Protein AF-A0A2X1KZB7-F1 (afdb_monomer_lite)

Secondary structure (DSSP, 8-state):
---------TT---------SSTT--HHHHTHHHHHHHHHHHHHHS------

Sequence (52 aa):
MSEYRRYYIKGGTWFFTVNLQNRRNQLLTTQFQTLRNAIIKVKRDRPCEINA

Organism: Escherichia coli (NCBI:txid562)

Radius of gyration: 14.21 Å; chains: 1; bounding box: 30×20×33 Å

Foldseek 3Di:
DDPDDDDDDVPDDDDDDDDDPDNVDPCCVVPVVVVVVVVVVCCVVPPDDDPD

pLDDT: mean 96.94, std 2.46, range [82.81, 98.56]

Structure (mmCIF, N/CA/C/O backbone):
data_AF-A0A2X1KZB7-F1
#
_entry.id   AF-A0A2X1KZB7-F1
#
loop_
_atom_site.group_PDB
_atom_site.id
_atom_site.type_symbol
_atom_site.label_atom_id
_atom_site.label_alt_id
_atom_site.label_comp_id
_atom_site.label_asym_id
_atom_site.label_entity_id
_atom_site.label_seq_id
_atom_site.pdbx_PDB_ins_code
_atom_site.Cartn_x
_atom_site.Cartn_y
_atom_site.Cartn_z
_atom_site.occupancy
_atom_site.B_iso_or_equiv
_atom_site.auth_seq_id
_atom_site.auth_comp_id
_atom_site.auth_asym_id
_atom_site.auth_atom_id
_atom_site.pdbx_PDB_model_num
ATOM 1 N N . MET A 1 1 ? -19.620 4.495 -13.038 1.00 82.81 1 MET A N 1
ATOM 2 C CA . MET A 1 1 ? -18.534 3.732 -13.695 1.00 82.81 1 MET A CA 1
ATOM 3 C C . MET A 1 1 ? -17.255 4.547 -13.567 1.00 82.81 1 MET A C 1
ATOM 5 O O . MET A 1 1 ? -17.371 5.764 -13.621 1.00 82.81 1 MET A O 1
ATOM 9 N N . SER 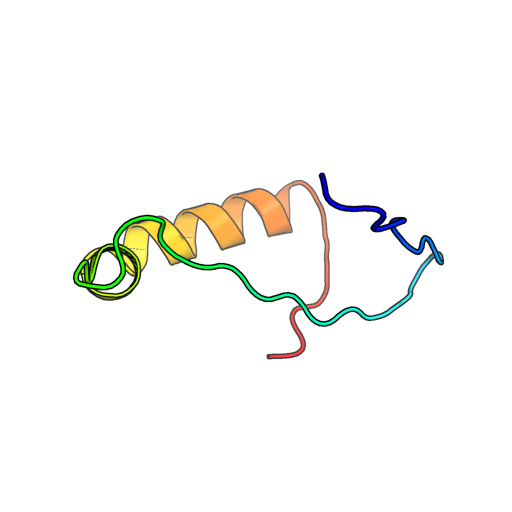A 1 2 ? -16.078 3.947 -13.369 1.00 89.62 2 SER A N 1
ATOM 10 C CA . SER A 1 2 ? -14.826 4.706 -13.502 1.00 89.62 2 SER A CA 1
ATOM 11 C C . SER A 1 2 ? -14.304 4.595 -14.934 1.00 89.62 2 SER A C 1
ATOM 13 O O . SER A 1 2 ? -14.326 3.515 -15.518 1.00 89.62 2 SER A O 1
ATOM 15 N N . GLU A 1 3 ? -13.820 5.704 -15.488 1.00 95.88 3 GLU A N 1
ATOM 16 C CA . GLU A 1 3 ? -13.181 5.766 -16.816 1.00 95.88 3 GLU A CA 1
ATOM 17 C C . GLU A 1 3 ? -11.646 5.759 -16.705 1.00 95.88 3 GLU A C 1
ATOM 19 O O . GLU A 1 3 ? -10.913 6.229 -17.571 1.00 95.88 3 GLU A O 1
ATOM 24 N N . TYR A 1 4 ? -11.135 5.242 -15.586 1.00 95.75 4 TYR A N 1
ATOM 25 C CA . TYR A 1 4 ? -9.710 5.222 -15.298 1.00 95.75 4 TYR A CA 1
ATOM 26 C C . TYR A 1 4 ? -8.965 4.236 -16.207 1.00 95.75 4 TYR A C 1
ATOM 28 O O . TYR A 1 4 ? -9.305 3.053 -16.281 1.00 95.75 4 TYR A O 1
ATOM 36 N N . ARG A 1 5 ? -7.871 4.703 -16.818 1.00 96.00 5 ARG A N 1
ATOM 37 C CA . ARG A 1 5 ? -6.925 3.872 -17.570 1.00 96.00 5 ARG A CA 1
ATOM 38 C C . ARG A 1 5 ? -5.623 3.715 -16.790 1.00 96.00 5 ARG A C 1
ATOM 40 O O . ARG A 1 5 ? -4.980 4.698 -16.435 1.00 96.00 5 ARG A O 1
ATOM 47 N N . ARG A 1 6 ? -5.194 2.467 -16.580 1.00 96.94 6 ARG A N 1
ATOM 48 C CA . ARG A 1 6 ? -3.879 2.174 -15.992 1.00 96.94 6 ARG A CA 1
ATOM 49 C C . ARG A 1 6 ? -2.760 2.644 -16.914 1.00 96.94 6 ARG A C 1
ATOM 51 O O . ARG A 1 6 ? -2.769 2.347 -18.108 1.00 96.94 6 ARG A O 1
ATOM 58 N N . TYR A 1 7 ? -1.790 3.335 -16.332 1.00 96.62 7 TYR A N 1
ATOM 59 C CA . TYR A 1 7 ? -0.634 3.854 -17.044 1.00 96.62 7 TYR A CA 1
ATOM 60 C C . TYR A 1 7 ? 0.571 2.930 -16.845 1.00 96.62 7 TYR A C 1
ATOM 62 O O . TYR A 1 7 ? 1.045 2.762 -15.720 1.00 96.62 7 TYR A O 1
ATOM 70 N N . TYR A 1 8 ? 1.046 2.312 -17.929 1.00 96.50 8 TYR A N 1
ATOM 71 C CA . TYR A 1 8 ? 2.106 1.304 -17.895 1.00 96.50 8 TYR A CA 1
ATOM 72 C C . TYR A 1 8 ? 3.394 1.833 -18.527 1.00 96.50 8 TYR A C 1
ATOM 74 O O . TYR A 1 8 ? 3.478 1.987 -19.742 1.00 96.50 8 TYR A O 1
ATOM 82 N N . ILE A 1 9 ? 4.409 2.045 -17.691 1.00 97.69 9 ILE A N 1
ATOM 83 C CA . ILE A 1 9 ? 5.791 2.327 -18.093 1.00 97.69 9 ILE A CA 1
ATOM 84 C C . ILE A 1 9 ? 6.703 1.352 -17.354 1.00 97.69 9 ILE A C 1
ATOM 86 O O . ILE A 1 9 ? 6.577 1.174 -16.145 1.00 97.69 9 ILE A O 1
ATOM 90 N N . LYS A 1 10 ? 7.627 0.706 -18.068 1.00 96.75 10 LYS A N 1
ATOM 91 C CA . LYS A 1 10 ? 8.616 -0.184 -17.444 1.00 96.75 10 LYS A CA 1
ATOM 92 C C . LYS A 1 10 ? 9.582 0.642 -16.589 1.00 96.75 10 LYS A C 1
ATOM 94 O O . LYS A 1 10 ? 10.128 1.620 -17.081 1.00 96.75 10 LYS A O 1
ATOM 99 N N . GLY A 1 11 ? 9.783 0.241 -15.334 1.00 96.19 11 GLY A N 1
ATOM 100 C CA . GLY A 1 11 ? 10.656 0.957 -14.393 1.00 96.19 11 GLY A CA 1
ATOM 101 C C . GLY A 1 11 ? 10.091 2.285 -13.875 1.00 96.19 11 GLY A C 1
ATOM 102 O O . GLY A 1 11 ? 10.837 3.064 -13.298 1.00 96.19 11 GLY A O 1
ATOM 103 N N . GLY A 1 12 ? 8.800 2.564 -14.095 1.00 97.00 12 GLY A N 1
ATOM 104 C CA . GLY A 1 12 ? 8.152 3.749 -13.535 1.00 97.00 12 GLY A CA 1
ATOM 105 C C . GLY A 1 12 ? 7.990 3.685 -12.012 1.00 97.00 12 GLY A C 1
ATOM 106 O O . GLY A 1 12 ? 8.107 2.625 -11.398 1.00 97.00 12 GLY A O 1
ATOM 107 N N . THR A 1 13 ? 7.651 4.831 -11.424 1.00 97.75 13 THR A N 1
ATOM 108 C CA . THR A 1 13 ? 7.249 4.962 -10.018 1.00 97.75 13 THR A CA 1
ATOM 109 C C . THR A 1 13 ? 5.798 5.416 -9.965 1.00 97.75 13 THR A C 1
ATOM 111 O O . THR A 1 13 ? 5.382 6.276 -10.742 1.00 97.75 13 THR A O 1
ATOM 114 N N . TRP A 1 14 ? 5.018 4.849 -9.046 1.00 98.00 14 TRP A N 1
ATOM 115 C CA . TRP A 1 14 ? 3.595 5.148 -8.911 1.00 98.00 14 TRP A CA 1
ATOM 116 C C . TRP A 1 14 ? 3.226 5.427 -7.460 1.00 98.00 14 TRP A C 1
ATOM 118 O O . TRP A 1 14 ? 3.757 4.807 -6.540 1.00 98.00 14 TRP A O 1
ATOM 128 N N . PHE A 1 15 ? 2.261 6.323 -7.282 1.00 98.12 15 PHE A N 1
ATOM 129 C CA . PHE A 1 15 ? 1.5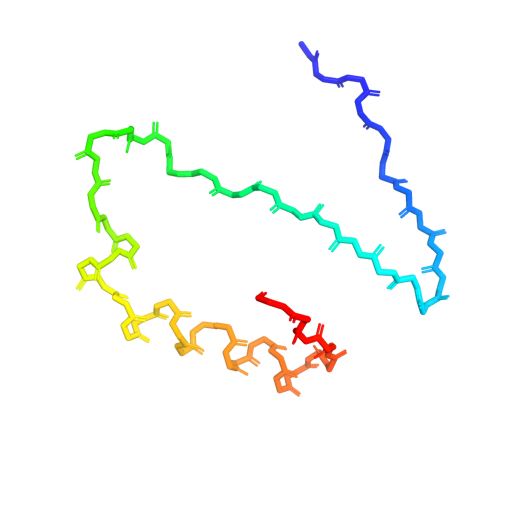71 6.540 -6.019 1.00 98.12 15 PHE A CA 1
ATOM 130 C C . PHE A 1 15 ? 0.225 5.811 -6.047 1.00 98.12 15 PHE A C 1
ATOM 132 O O . PHE A 1 15 ? -0.508 5.887 -7.036 1.00 98.12 15 PHE A O 1
ATOM 139 N N . PHE A 1 16 ? -0.111 5.120 -4.958 1.00 97.25 16 PHE A N 1
ATOM 140 C CA . PHE A 1 16 ? -1.369 4.393 -4.818 1.00 97.25 16 PHE A CA 1
ATOM 141 C C . PHE A 1 16 ? -2.101 4.829 -3.553 1.00 97.25 16 PHE A C 1
ATOM 143 O O . PHE A 1 16 ? -1.493 5.092 -2.520 1.00 97.25 16 PHE A O 1
ATOM 150 N N . THR A 1 17 ? -3.430 4.831 -3.616 1.00 97.75 17 THR A N 1
ATOM 151 C CA . THR A 1 17 ? -4.291 4.969 -2.440 1.00 97.75 17 THR A CA 1
ATOM 152 C C . THR A 1 17 ? -5.111 3.697 -2.291 1.00 97.75 17 THR A C 1
ATOM 154 O O . THR A 1 17 ? -5.794 3.283 -3.228 1.00 97.75 17 THR A O 1
ATOM 157 N N . VAL A 1 18 ? -5.051 3.078 -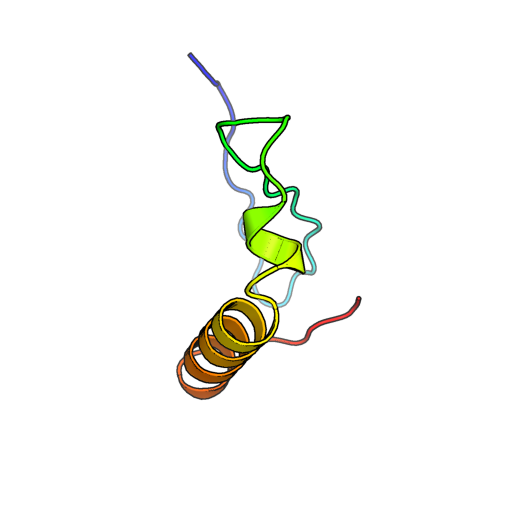1.112 1.00 97.19 18 VAL A N 1
ATOM 158 C CA . VAL A 1 18 ? -5.824 1.878 -0.772 1.00 97.19 18 VAL A CA 1
ATOM 159 C C . VAL A 1 18 ? -6.649 2.181 0.469 1.00 97.19 18 VAL A C 1
ATOM 161 O O . VAL A 1 18 ? -6.106 2.582 1.493 1.00 97.19 18 VAL A O 1
ATOM 164 N N . ASN A 1 19 ? -7.963 1.984 0.376 1.00 97.31 19 ASN A N 1
ATOM 165 C CA . ASN A 1 19 ? -8.904 2.280 1.452 1.00 97.31 19 ASN A CA 1
ATOM 166 C C . ASN A 1 19 ? -9.599 1.008 1.934 1.00 97.31 19 ASN A C 1
ATOM 168 O O . ASN A 1 19 ? -9.902 0.116 1.140 1.00 97.31 19 ASN A O 1
ATOM 172 N N . LEU A 1 20 ? -9.931 0.963 3.225 1.00 97.88 20 LEU A N 1
ATOM 173 C CA . LEU A 1 20 ? -10.907 0.004 3.732 1.00 97.88 20 LEU A CA 1
ATOM 174 C C . LEU A 1 20 ? -12.310 0.400 3.266 1.00 97.88 20 LEU A C 1
ATOM 176 O O . LEU A 1 20 ? -12.674 1.577 3.280 1.00 97.88 20 LEU A O 1
ATOM 180 N N . GLN A 1 21 ? -13.123 -0.595 2.913 1.00 97.88 21 GLN A N 1
ATOM 181 C CA . GLN A 1 21 ? -14.526 -0.370 2.565 1.00 97.88 21 GLN A CA 1
ATOM 182 C C . GLN A 1 21 ? -15.301 0.250 3.741 1.00 97.88 21 GLN A C 1
ATOM 184 O O . GLN A 1 21 ? -16.065 1.195 3.553 1.00 97.88 21 GLN A O 1
ATOM 189 N N . ASN A 1 22 ? -15.074 -0.242 4.964 1.00 97.44 22 ASN A N 1
ATOM 190 C CA . ASN A 1 22 ? -15.625 0.353 6.179 1.00 97.44 22 ASN A CA 1
ATOM 191 C C . ASN A 1 22 ? -14.657 1.400 6.752 1.00 97.44 22 ASN A C 1
ATOM 193 O O . ASN A 1 22 ? -13.636 1.050 7.340 1.00 97.44 22 ASN A O 1
ATOM 197 N N . ARG A 1 23 ? -15.025 2.682 6.641 1.00 95.75 23 ARG A N 1
ATOM 198 C CA . ARG A 1 23 ? -14.202 3.824 7.084 1.00 95.75 23 ARG A CA 1
ATOM 199 C C . ARG A 1 23 ? -14.030 3.948 8.599 1.00 95.75 23 ARG A C 1
ATOM 201 O O . ARG A 1 23 ? -13.158 4.684 9.039 1.00 95.75 23 ARG A O 1
ATOM 208 N N . ARG A 1 24 ? -14.857 3.264 9.393 1.00 96.75 24 ARG A N 1
ATOM 209 C CA . ARG A 1 24 ? -14.737 3.240 10.862 1.00 96.75 24 ARG A CA 1
ATOM 210 C C . ARG A 1 24 ? -13.875 2.080 11.361 1.00 96.75 24 ARG A C 1
ATOM 212 O O . ARG A 1 24 ? -13.619 1.988 12.555 1.00 96.75 24 ARG A O 1
ATOM 219 N N . ASN A 1 25 ? -13.463 1.178 10.470 1.00 96.75 25 ASN A N 1
ATOM 220 C CA . ASN A 1 25 ? -12.675 0.012 10.835 1.00 96.75 25 ASN A CA 1
ATOM 221 C C . ASN A 1 25 ? -11.186 0.374 10.952 1.00 96.75 25 ASN A C 1
ATOM 223 O O . ASN A 1 25 ? -10.651 1.116 10.133 1.00 96.75 25 ASN A O 1
ATOM 227 N N . GLN A 1 26 ? -10.516 -0.202 11.946 1.00 97.00 26 GLN A N 1
ATOM 228 C CA . GLN A 1 26 ? -9.086 -0.045 12.210 1.00 97.00 26 GLN A CA 1
ATOM 229 C C . GLN A 1 26 ? -8.275 -1.287 11.798 1.00 97.00 26 GLN A C 1
ATOM 231 O O . GLN A 1 26 ? -7.122 -1.436 12.175 1.00 97.00 26 GLN A O 1
ATOM 236 N N . LEU A 1 27 ? -8.849 -2.186 10.988 1.00 97.94 27 LEU A N 1
ATOM 237 C CA . LEU A 1 27 ? -8.260 -3.481 10.624 1.00 97.94 27 LEU A CA 1
ATOM 238 C C . LEU A 1 27 ? -6.777 -3.421 10.222 1.00 97.94 27 LEU A C 1
ATOM 240 O O . LEU A 1 27 ? -5.994 -4.246 10.685 1.00 97.94 27 LEU A O 1
ATOM 244 N N . LEU A 1 28 ? -6.386 -2.461 9.374 1.00 97.44 28 LEU A N 1
ATOM 245 C CA . LEU A 1 28 ? -5.008 -2.362 8.873 1.00 97.44 28 LEU A CA 1
ATOM 246 C C . LEU A 1 28 ? -3.999 -1.963 9.959 1.00 97.44 28 LEU A C 1
ATOM 248 O O . LEU A 1 28 ? -2.829 -2.325 9.851 1.00 97.44 28 LEU A O 1
ATOM 252 N N . THR A 1 29 ? -4.438 -1.254 11.002 1.00 97.62 29 THR A N 1
ATOM 253 C CA . THR A 1 29 ? -3.590 -0.906 12.148 1.00 97.62 29 THR A CA 1
ATOM 254 C C . THR A 1 29 ? -3.645 -1.990 13.220 1.00 97.62 29 THR A C 1
ATOM 256 O O . THR A 1 29 ? -2.600 -2.403 13.715 1.00 97.62 29 THR A O 1
ATOM 259 N N . THR A 1 30 ? -4.829 -2.532 13.525 1.00 98.19 30 THR A N 1
ATOM 260 C CA . THR A 1 30 ? -4.998 -3.621 14.502 1.00 98.19 30 THR A CA 1
ATOM 261 C C . THR A 1 30 ? -4.256 -4.894 14.081 1.00 98.19 30 THR A C 1
ATOM 263 O O . THR A 1 30 ? -3.650 -5.554 14.917 1.00 98.19 30 THR A O 1
ATOM 266 N N . GLN A 1 31 ? -4.268 -5.241 12.789 1.00 97.75 31 GLN A N 1
ATOM 267 C CA . GLN A 1 31 ? -3.631 -6.445 12.236 1.00 97.75 31 GLN A CA 1
ATOM 268 C C . GLN A 1 31 ? -2.371 -6.109 11.424 1.00 97.75 31 GLN A C 1
ATOM 270 O O . GLN A 1 31 ? -2.104 -6.710 10.378 1.00 97.75 31 GLN A O 1
ATOM 275 N N . PHE A 1 32 ? -1.576 -5.148 11.906 1.00 97.50 32 PHE A N 1
ATOM 276 C CA . PHE A 1 32 ? -0.387 -4.654 11.205 1.00 97.50 32 PHE A CA 1
ATOM 277 C C . PHE A 1 32 ? 0.598 -5.766 10.807 1.00 97.50 32 PHE A C 1
ATOM 279 O O . PHE A 1 32 ? 1.162 -5.731 9.714 1.00 97.50 32 PHE A O 1
ATOM 286 N N . GLN A 1 33 ? 0.773 -6.794 11.644 1.00 98.50 33 GLN A N 1
ATOM 287 C CA . GLN A 1 33 ? 1.668 -7.913 11.326 1.00 98.50 33 GLN A CA 1
ATOM 288 C C . GLN A 1 33 ? 1.198 -8.711 10.108 1.00 98.50 33 GLN A C 1
ATOM 290 O O . GLN A 1 33 ? 1.998 -9.046 9.235 1.00 98.50 33 GLN 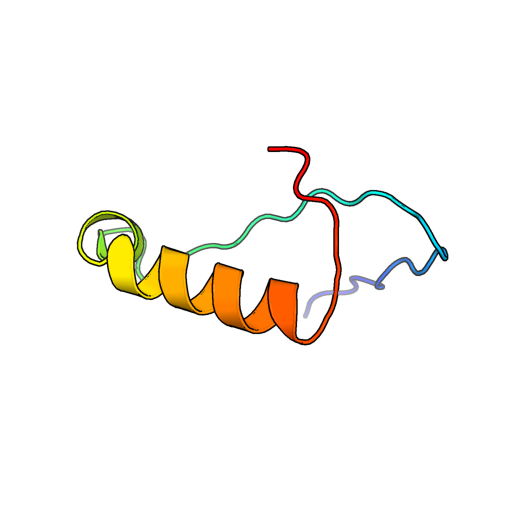A O 1
ATOM 295 N N . THR A 1 34 ? -0.106 -8.961 9.995 1.00 98.38 34 THR A N 1
ATOM 296 C CA . THR A 1 34 ? -0.681 -9.645 8.832 1.00 98.38 34 THR A CA 1
ATOM 297 C C . THR A 1 34 ? -0.476 -8.823 7.560 1.00 98.38 34 THR A C 1
ATOM 299 O O . THR A 1 34 ? -0.065 -9.374 6.538 1.00 98.38 34 THR A O 1
ATOM 302 N N . LEU A 1 35 ? -0.678 -7.502 7.630 1.00 98.38 35 LEU A N 1
ATOM 303 C CA . LEU A 1 35 ? -0.407 -6.593 6.512 1.00 98.38 35 LEU A CA 1
ATOM 304 C C . LEU A 1 35 ? 1.073 -6.630 6.100 1.00 98.38 35 LEU A C 1
ATOM 306 O O . LEU A 1 35 ? 1.384 -6.817 4.923 1.00 98.38 35 LEU A O 1
ATOM 310 N N . ARG A 1 36 ? 1.989 -6.514 7.068 1.00 98.19 36 ARG A N 1
ATOM 311 C CA . ARG A 1 36 ? 3.438 -6.566 6.832 1.00 98.19 36 ARG A CA 1
ATOM 312 C C . ARG A 1 36 ? 3.854 -7.876 6.164 1.00 98.19 36 ARG A C 1
ATOM 314 O O . ARG A 1 36 ? 4.587 -7.851 5.177 1.00 98.19 36 ARG A O 1
ATOM 321 N N . ASN A 1 37 ? 3.351 -9.007 6.652 1.00 98.56 37 ASN A N 1
ATOM 322 C CA . ASN A 1 37 ? 3.663 -10.325 6.100 1.00 98.56 37 ASN A CA 1
ATOM 323 C C . ASN A 1 37 ? 3.137 -10.496 4.670 1.00 98.56 37 ASN A C 1
ATOM 325 O O . ASN A 1 37 ? 3.835 -11.061 3.826 1.00 98.56 37 ASN A O 1
ATOM 329 N N . ALA A 1 38 ? 1.946 -9.970 4.372 1.00 98.31 38 ALA A N 1
ATOM 330 C CA . ALA A 1 38 ? 1.405 -9.976 3.017 1.00 98.31 38 ALA A CA 1
ATOM 331 C C . ALA A 1 38 ? 2.289 -9.172 2.047 1.00 98.31 38 ALA A C 1
ATOM 333 O O . ALA A 1 38 ? 2.621 -9.671 0.971 1.00 98.31 38 ALA A O 1
ATOM 334 N N . ILE A 1 39 ? 2.732 -7.973 2.447 1.00 98.12 39 ILE A N 1
ATOM 335 C CA . ILE A 1 39 ? 3.633 -7.133 1.639 1.00 98.12 39 ILE A CA 1
ATOM 336 C C . ILE A 1 39 ? 4.974 -7.841 1.409 1.00 98.12 39 ILE A C 1
ATOM 338 O O . ILE A 1 39 ? 5.433 -7.917 0.270 1.00 98.12 39 ILE A O 1
ATOM 342 N N . ILE A 1 40 ? 5.584 -8.408 2.457 1.00 98.19 40 ILE A N 1
ATOM 343 C CA . ILE A 1 40 ? 6.865 -9.130 2.357 1.00 98.19 40 ILE A CA 1
ATOM 344 C C . ILE A 1 40 ? 6.751 -10.316 1.397 1.00 98.19 40 ILE A C 1
ATOM 346 O O . ILE A 1 40 ? 7.607 -10.482 0.527 1.00 98.19 40 ILE A O 1
ATOM 350 N N . LYS A 1 41 ? 5.687 -11.119 1.527 1.00 98.56 41 LYS A N 1
ATOM 351 C CA . LYS A 1 41 ? 5.450 -12.276 0.658 1.00 98.56 41 LYS A CA 1
ATOM 352 C C . LYS A 1 41 ? 5.404 -11.859 -0.811 1.00 98.56 41 LYS A C 1
ATOM 354 O O . LYS A 1 41 ? 6.119 -12.428 -1.629 1.00 98.56 41 LYS A O 1
ATOM 359 N N . VAL A 1 42 ? 4.616 -10.833 -1.134 1.00 98.31 42 VAL A N 1
ATOM 360 C CA . VAL A 1 42 ? 4.480 -10.361 -2.519 1.00 98.31 42 VAL A CA 1
ATOM 361 C C . VAL A 1 42 ? 5.779 -9.744 -3.031 1.00 98.31 42 VAL A C 1
ATOM 363 O O . VAL A 1 42 ? 6.171 -10.054 -4.149 1.00 98.31 42 VAL A O 1
ATOM 366 N N . LYS A 1 43 ? 6.478 -8.932 -2.227 1.00 98.06 43 LYS A N 1
ATOM 367 C CA . LYS A 1 43 ? 7.758 -8.318 -2.620 1.00 98.06 43 LYS A CA 1
ATOM 368 C C . LYS A 1 43 ? 8.835 -9.364 -2.917 1.00 98.06 43 LYS A 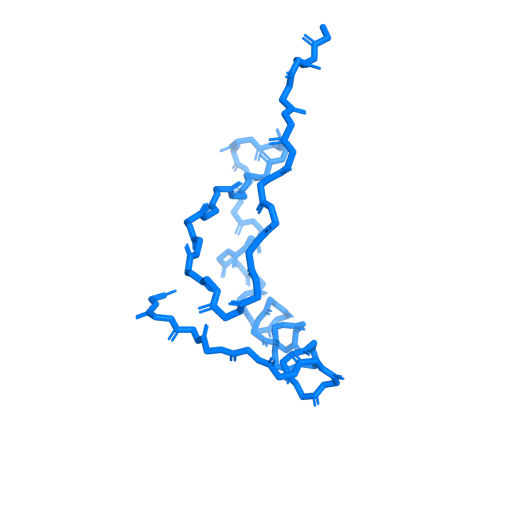C 1
ATOM 370 O O . LYS A 1 43 ? 9.640 -9.163 -3.820 1.00 98.06 43 LYS A O 1
ATOM 375 N N . ARG A 1 44 ? 8.849 -10.482 -2.181 1.00 98.00 44 ARG A N 1
ATOM 376 C CA . ARG A 1 44 ? 9.769 -11.600 -2.435 1.00 98.00 44 ARG A CA 1
ATOM 377 C C . ARG A 1 44 ? 9.480 -12.279 -3.774 1.00 98.00 44 ARG A C 1
ATOM 379 O O . ARG A 1 44 ? 10.407 -12.553 -4.524 1.00 98.00 44 ARG A O 1
ATOM 386 N N . ASP A 1 45 ? 8.207 -12.537 -4.064 1.00 98.44 45 ASP A N 1
ATOM 387 C CA . ASP A 1 45 ? 7.801 -13.263 -5.271 1.00 98.44 45 ASP A CA 1
ATOM 388 C C . ASP A 1 45 ? 7.775 -12.343 -6.519 1.00 98.44 45 ASP A C 1
ATOM 390 O O . ASP A 1 45 ? 7.883 -12.812 -7.652 1.00 98.44 45 ASP A O 1
ATOM 394 N N . ARG A 1 46 ? 7.622 -11.025 -6.322 1.00 97.31 46 ARG A N 1
ATOM 395 C CA . ARG A 1 46 ? 7.592 -9.975 -7.354 1.00 97.31 46 ARG A CA 1
ATOM 396 C C . ARG A 1 46 ? 8.365 -8.740 -6.866 1.00 97.31 46 ARG A C 1
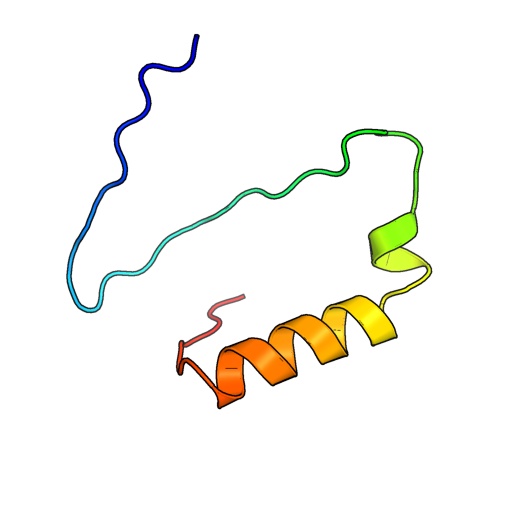ATOM 398 O O . ARG A 1 46 ? 7.762 -7.855 -6.254 1.00 97.31 46 ARG A O 1
ATOM 405 N N . PRO A 1 47 ? 9.681 -8.672 -7.126 1.00 96.69 47 PRO A N 1
ATOM 406 C CA . PRO A 1 47 ? 10.525 -7.588 -6.641 1.00 96.69 47 PRO A CA 1
ATOM 407 C C . PRO A 1 47 ? 10.044 -6.206 -7.092 1.00 96.69 47 PRO A C 1
ATOM 409 O O . PRO A 1 47 ? 9.829 -5.960 -8.279 1.00 96.69 47 PRO A O 1
ATOM 412 N N . CYS A 1 48 ? 9.904 -5.299 -6.129 1.00 96.25 48 CYS A N 1
ATOM 413 C CA . CYS A 1 48 ? 9.624 -3.883 -6.339 1.00 96.25 48 CYS A CA 1
ATOM 414 C C . CYS A 1 48 ? 10.284 -3.041 -5.239 1.00 96.25 48 CYS A C 1
ATOM 416 O O . CYS A 1 48 ? 10.501 -3.513 -4.118 1.00 96.25 48 CYS A O 1
ATOM 418 N N . GLU A 1 49 ? 10.607 -1.791 -5.552 1.00 97.88 49 GLU A N 1
ATOM 419 C CA . GLU A 1 49 ? 11.107 -0.826 -4.574 1.00 97.88 49 GLU A CA 1
ATOM 420 C C . GLU A 1 49 ? 9.936 -0.137 -3.861 1.00 97.88 49 GLU A C 1
ATOM 422 O O . GLU A 1 49 ? 8.954 0.255 -4.492 1.00 97.88 49 GLU A O 1
ATOM 427 N N . ILE A 1 50 ? 10.027 -0.018 -2.533 1.00 97.12 50 ILE A N 1
ATOM 428 C CA . ILE A 1 50 ? 9.054 0.721 -1.720 1.00 97.12 50 ILE A CA 1
ATOM 429 C C . ILE A 1 50 ? 9.723 2.040 -1.359 1.00 97.12 50 ILE A C 1
ATOM 431 O O . ILE A 1 50 ? 10.656 2.040 -0.561 1.00 97.12 50 ILE A O 1
ATOM 435 N N . ASN A 1 51 ? 9.258 3.128 -1.972 1.00 98.00 51 ASN A N 1
ATOM 436 C CA . ASN A 1 51 ? 9.797 4.468 -1.735 1.00 98.00 51 ASN A CA 1
ATOM 437 C C . ASN A 1 51 ? 9.337 5.052 -0.384 1.00 98.00 51 ASN A C 1
ATOM 439 O O . ASN A 1 51 ? 10.099 5.778 0.248 1.00 98.00 51 ASN A O 1
ATOM 443 N N . ALA A 1 52 ? 8.104 4.744 0.044 1.00 92.81 52 ALA A N 1
ATOM 444 C CA . ALA A 1 52 ? 7.498 5.169 1.309 1.00 92.81 52 ALA A CA 1
ATOM 445 C C . ALA A 1 52 ? 6.404 4.187 1.752 1.00 92.81 52 ALA A C 1
ATOM 447 O O . ALA A 1 52 ? 5.768 3.581 0.855 1.00 92.81 52 ALA A O 1
#

InterPro domains:
  IPR036515 Transposase IS200-like superfamily [G3DSA:3.30.70.1290] (1-52)
  IPR036515 Transposase IS200-like superfamily [SSF143422] (1-51)